Protein AF-A0A183N126-F1 (afdb_monomer)

Mean predicted aligned error: 13.23 Å

Nearest PDB structures (foldseek):
  8j07-assembly1_d1  TM=7.252E-01  e=3.626E-11  Homo sapiens

Secondary structure (DSSP, 8-state):
-HHHHHHHHHHHHHHHHHHHHHHHHHHHHHHHHHHHHHHHHHHHHHHHHHHHHHHHHHHHHHHHH---SS--HHHHHH-TTSTTTS--GGG---GGGGGGGG----HHHHSHHHHHHHHHHS-GGGTS----------B-TTSPBPHHHHHHHHHHHHHHHHHHHHHHH-

InterPro domains:
  IPR026720 Cilia- and flagella-associated protein 91 [PTHR22455] (1-160)

Sequence (170 aa):
MQEVRLNVIVQLLRRREQRKQGVISRRLDQKWSESCAQNETKCRAIRHRYIGELRKLLKLRLAAKEYKFKRDMIMDYAKPSSQVFAPLTRLGVFPDRSSERYVVKNIYSSRYEGLLTLETSLPRFAFQPRIRLQLPKLHTKDGFLKREYRHQKELAELHDVCLFTCIKIV

Foldseek 3Di:
DVVVVVVVVVVVVVVVVVVVVVVVVVVVVVVVVVVVVVVVVVVVVVVVVVVVVVVVVVVVVVVVVPPDPDDDPVVQVVDCPHCVNPNDVVVVDDPCPCVVVVPDDDPLVVDPVSVVVVVVVDDCCVVDPPPPPPPDPQADPVGDGDPVCVVVVVVVVVVVVVVVVVVVVD

pLDDT: mean 89.05, std 9.04, range [45.22, 98.44]

Radius of gyration: 49.59 Å; Cα contacts (8 Å, |Δi|>4): 33; chains: 1; bounding box: 103×43×140 Å

Organism: NCBI:txid48269

Structure (mmCIF, N/CA/C/O backbone):
data_AF-A0A183N126-F1
#
_entry.id   AF-A0A183N126-F1
#
loop_
_atom_site.group_PDB
_atom_site.id
_atom_site.type_symbol
_atom_site.label_atom_id
_atom_site.label_alt_id
_atom_site.label_comp_id
_atom_site.label_asym_id
_atom_site.label_entity_id
_atom_site.label_seq_id
_atom_site.pdbx_PDB_ins_code
_atom_site.Cartn_x
_atom_site.Cartn_y
_atom_site.Cartn_z
_atom_site.occupancy
_atom_site.B_iso_or_equiv
_atom_site.auth_seq_id
_atom_site.auth_comp_id
_atom_site.auth_asym_id
_atom_site.auth_atom_id
_atom_site.pdbx_PDB_model_num
ATOM 1 N N . MET A 1 1 ? -50.580 -17.678 75.253 1.00 68.81 1 MET A N 1
ATOM 2 C CA . MET A 1 1 ? -51.101 -17.028 74.018 1.00 68.81 1 MET A CA 1
ATOM 3 C C . MET A 1 1 ? -50.255 -15.848 73.521 1.00 68.81 1 MET A C 1
ATOM 5 O O . MET A 1 1 ? -50.162 -15.668 72.313 1.00 68.81 1 MET A O 1
ATOM 9 N N . GLN A 1 2 ? -49.634 -15.042 74.391 1.00 85.00 2 GLN A N 1
ATOM 10 C CA . GLN A 1 2 ? -48.845 -13.867 73.972 1.00 85.00 2 GLN A CA 1
ATOM 11 C C . GLN A 1 2 ? -47.460 -14.217 73.395 1.00 85.00 2 GLN A C 1
ATOM 13 O O . GLN A 1 2 ? -47.063 -13.639 72.388 1.00 85.00 2 GLN A O 1
ATOM 18 N N . GLU A 1 3 ? -46.767 -15.213 73.949 1.00 87.50 3 GLU A N 1
ATOM 19 C CA . GLU A 1 3 ? -45.439 -15.641 73.470 1.00 87.50 3 GLU A CA 1
ATOM 20 C C . GLU A 1 3 ? -45.463 -16.176 72.031 1.00 87.50 3 GLU A C 1
ATOM 22 O O . GLU A 1 3 ? -44.599 -15.856 71.217 1.00 87.50 3 GLU A O 1
ATOM 27 N N . VAL A 1 4 ? -46.510 -16.927 71.677 1.00 90.88 4 VAL A N 1
ATOM 28 C CA . VAL A 1 4 ? -46.716 -17.437 70.313 1.00 90.88 4 VAL A CA 1
ATOM 29 C C . VAL A 1 4 ? -46.875 -16.280 69.320 1.00 90.88 4 VAL A C 1
ATOM 31 O O . VAL A 1 4 ? -46.281 -16.302 68.245 1.00 90.88 4 VAL A O 1
ATOM 34 N N . ARG A 1 5 ? -47.617 -15.228 69.693 1.00 91.00 5 ARG A N 1
ATOM 35 C CA . ARG A 1 5 ? -47.787 -14.026 68.859 1.00 91.00 5 ARG A CA 1
ATOM 36 C C . ARG A 1 5 ? -46.464 -13.283 68.662 1.00 91.00 5 ARG A C 1
ATOM 38 O O . ARG A 1 5 ? -46.156 -12.885 67.541 1.00 91.00 5 ARG A O 1
ATOM 45 N N . LEU A 1 6 ? -45.672 -13.141 69.723 1.00 94.44 6 LEU A N 1
ATOM 46 C CA . LEU A 1 6 ? -44.342 -12.527 69.671 1.00 94.44 6 LEU A CA 1
ATOM 47 C C . LEU A 1 6 ? -43.397 -13.285 68.733 1.00 94.44 6 LEU A C 1
ATOM 49 O O . LEU A 1 6 ? -42.787 -12.678 67.852 1.00 94.44 6 LEU A O 1
ATOM 53 N N . ASN A 1 7 ? -43.337 -14.611 68.854 1.00 93.75 7 ASN A N 1
ATOM 54 C CA . ASN A 1 7 ? -42.500 -15.447 67.993 1.00 93.75 7 ASN A CA 1
ATOM 55 C C . ASN A 1 7 ? -42.882 -15.323 66.512 1.00 93.75 7 ASN A C 1
ATOM 57 O O . ASN A 1 7 ? -42.006 -15.205 65.652 1.00 93.75 7 ASN A O 1
ATOM 61 N N . VAL A 1 8 ? -44.181 -15.273 66.208 1.00 94.88 8 VAL A N 1
ATOM 62 C CA . VAL A 1 8 ? -44.671 -15.053 64.839 1.00 94.88 8 VAL A CA 1
ATOM 63 C C . VAL A 1 8 ? -44.240 -13.680 64.308 1.00 94.88 8 VAL A C 1
ATOM 65 O O . VAL A 1 8 ? -43.748 -13.589 63.182 1.00 94.88 8 VAL A O 1
ATOM 68 N N . ILE A 1 9 ? -44.346 -12.616 65.111 1.00 95.00 9 ILE A N 1
ATOM 69 C CA . ILE A 1 9 ? -43.923 -11.261 64.713 1.00 95.00 9 ILE A CA 1
ATOM 70 C C . ILE A 1 9 ? -42.420 -11.218 64.410 1.00 95.00 9 ILE A C 1
ATOM 72 O O . ILE A 1 9 ? -42.018 -10.698 63.368 1.00 95.00 9 ILE A O 1
ATOM 76 N N . VAL A 1 10 ? -41.582 -11.811 65.263 1.00 96.38 10 VAL A N 1
ATOM 77 C CA . VAL A 1 10 ? -40.124 -11.853 65.059 1.00 96.38 10 VAL A CA 1
ATOM 78 C C . VAL A 1 10 ? -39.765 -12.583 63.761 1.00 96.38 10 VAL A C 1
ATOM 80 O O . VAL A 1 10 ? -38.921 -12.112 62.995 1.00 96.38 10 VAL A O 1
ATOM 83 N N . GLN A 1 11 ? -40.426 -13.704 63.460 1.00 95.19 11 GL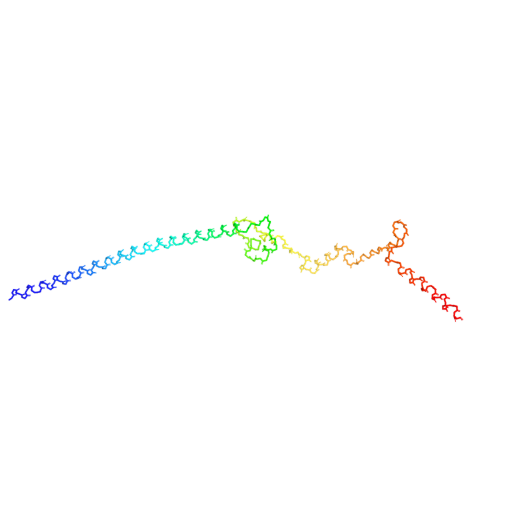N A N 1
ATOM 84 C CA . GLN A 1 11 ? -40.205 -14.433 62.208 1.00 95.19 11 GLN A CA 1
ATOM 85 C C . GLN A 1 11 ? -40.629 -13.623 60.974 1.00 95.19 11 GLN A C 1
ATOM 87 O O . GLN A 1 11 ? -39.922 -13.628 59.962 1.00 95.19 11 GLN A O 1
ATOM 92 N N . LEU A 1 12 ? -41.748 -12.896 61.047 1.00 95.81 12 LEU A N 1
ATOM 93 C CA . LEU A 1 12 ? -42.203 -12.017 59.967 1.00 95.81 12 LEU A CA 1
ATOM 94 C C . LEU A 1 12 ? -41.243 -10.844 59.736 1.00 95.81 12 LEU A C 1
ATOM 96 O O . LEU A 1 12 ? -40.949 -10.521 58.583 1.00 95.81 12 LEU A O 1
ATOM 100 N N . LEU A 1 13 ? -40.707 -10.250 60.806 1.00 96.56 13 LEU A N 1
ATOM 101 C CA . LEU A 1 13 ? -39.700 -9.191 60.720 1.00 96.56 13 LEU A CA 1
ATOM 102 C C . LEU A 1 13 ? -38.415 -9.701 60.065 1.00 96.56 13 LEU A C 1
ATOM 104 O O . LEU A 1 13 ? -37.953 -9.093 59.104 1.00 96.56 13 LEU A O 1
ATOM 108 N N . ARG A 1 14 ? -37.907 -10.870 60.478 1.00 96.31 14 ARG A N 1
ATOM 109 C CA . ARG A 1 14 ? -36.736 -11.501 59.841 1.00 96.31 14 ARG A CA 1
ATOM 110 C C . ARG A 1 14 ?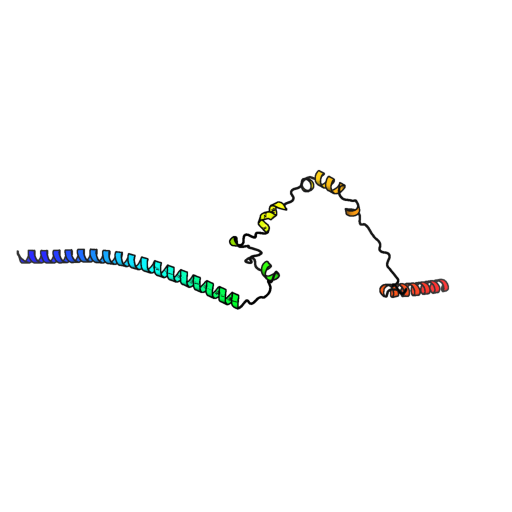 -36.961 -11.764 58.353 1.00 96.31 14 ARG A C 1
ATOM 112 O O . ARG A 1 14 ? -36.114 -11.415 57.536 1.00 96.31 14 ARG A O 1
ATOM 119 N N . ARG A 1 15 ? -38.122 -12.314 57.975 1.00 95.69 15 ARG A N 1
ATOM 120 C CA . ARG A 1 15 ? -38.481 -12.532 56.560 1.00 95.69 15 ARG A CA 1
ATOM 121 C C . ARG A 1 15 ? -38.557 -11.221 55.778 1.00 95.69 15 ARG A C 1
ATOM 123 O O . ARG A 1 15 ? -38.146 -11.174 54.620 1.00 95.69 15 ARG A O 1
ATOM 130 N N . ARG A 1 16 ? -39.081 -10.151 56.383 1.00 96.00 16 ARG A N 1
ATOM 131 C CA . ARG A 1 16 ? -39.133 -8.817 55.768 1.00 96.00 16 ARG A CA 1
ATOM 132 C C . ARG A 1 16 ? -37.731 -8.245 55.566 1.00 96.00 16 ARG A C 1
ATOM 134 O O . ARG A 1 16 ? -37.467 -7.714 54.492 1.00 96.00 16 ARG A O 1
ATOM 141 N N . GLU A 1 17 ? -36.854 -8.381 56.556 1.00 96.69 17 GLU A N 1
ATOM 142 C CA . GLU A 1 17 ? -35.450 -7.960 56.494 1.00 96.69 17 GLU A CA 1
ATOM 143 C C . GLU A 1 17 ? -34.719 -8.675 55.354 1.00 96.69 17 GLU A C 1
ATOM 145 O O . GLU A 1 17 ? -34.159 -8.029 54.476 1.00 96.69 17 GLU A O 1
ATOM 150 N N . GLN A 1 18 ? -34.835 -10.005 55.291 1.00 95.94 18 GLN A N 1
ATOM 151 C CA . GLN A 1 18 ? -34.228 -10.832 54.245 1.00 95.94 18 GLN A CA 1
ATOM 152 C C . GLN A 1 18 ? -34.742 -10.460 52.851 1.00 95.94 18 GLN A C 1
ATOM 154 O O . GLN A 1 18 ? -33.963 -10.332 51.908 1.00 95.94 18 GLN A O 1
ATOM 159 N N . ARG A 1 19 ? -36.055 -10.229 52.709 1.00 94.62 19 ARG A N 1
ATOM 160 C CA . ARG A 1 19 ? -36.636 -9.756 51.443 1.00 94.62 19 ARG A CA 1
ATOM 161 C C . ARG A 1 19 ? -36.090 -8.384 51.053 1.00 94.62 19 ARG A C 1
ATOM 163 O O . ARG A 1 19 ? -35.741 -8.190 49.893 1.00 94.62 19 ARG A O 1
ATOM 170 N N . LYS A 1 20 ? -35.992 -7.443 51.997 1.00 95.56 20 LYS A N 1
ATOM 171 C CA . LYS A 1 20 ? -35.413 -6.113 51.745 1.00 95.56 20 LYS A CA 1
ATOM 172 C C . LYS A 1 20 ? -33.947 -6.219 51.333 1.00 95.56 20 LYS A C 1
ATOM 174 O O . LYS A 1 20 ? -33.571 -5.632 50.325 1.00 95.56 20 LYS A O 1
ATOM 179 N N . GLN A 1 21 ? -33.153 -7.002 52.056 1.00 96.06 21 GLN A N 1
ATOM 180 C CA . GLN A 1 21 ? -31.743 -7.239 51.756 1.00 96.06 21 GLN A CA 1
ATOM 181 C C . GLN A 1 21 ? -31.561 -7.856 50.367 1.00 96.06 21 GLN A C 1
ATOM 183 O O . GLN A 1 21 ? -30.732 -7.373 49.606 1.00 96.06 21 GLN A O 1
ATOM 188 N N . GLY A 1 22 ? -32.394 -8.831 49.988 1.00 96.56 22 GLY A N 1
ATOM 189 C CA . GLY A 1 22 ? -32.360 -9.433 48.653 1.00 96.56 22 GLY A CA 1
ATOM 190 C C . GLY A 1 22 ? -32.727 -8.467 47.521 1.00 96.56 22 GLY A C 1
ATOM 191 O O . GLY A 1 22 ? -32.218 -8.589 46.411 1.00 96.56 22 GLY A O 1
ATOM 192 N N . VAL A 1 23 ? -33.597 -7.484 47.771 1.00 96.06 23 VAL A N 1
ATOM 193 C CA . VAL A 1 23 ? -33.893 -6.426 46.788 1.00 96.06 23 VAL A CA 1
ATOM 194 C C . VAL A 1 23 ? -32.746 -5.416 46.710 1.00 96.06 23 VAL A C 1
ATOM 196 O O . VAL A 1 23 ? -32.399 -4.974 45.616 1.00 96.06 23 VAL A O 1
ATOM 199 N N . ILE A 1 24 ? -32.147 -5.058 47.848 1.00 96.75 24 ILE A N 1
ATOM 200 C CA . ILE A 1 24 ? -31.009 -4.132 47.913 1.00 96.75 24 ILE A CA 1
ATOM 201 C C . ILE A 1 24 ? -29.790 -4.730 47.206 1.00 96.75 24 ILE A C 1
ATOM 203 O O . ILE A 1 24 ? -29.201 -4.045 46.374 1.00 96.75 24 ILE A O 1
ATOM 207 N N . SER A 1 25 ? -29.453 -5.997 47.467 1.00 97.06 25 SER A N 1
ATOM 208 C CA . SER A 1 25 ? -28.319 -6.667 46.822 1.00 97.06 25 SER A CA 1
ATOM 209 C C . SER A 1 25 ? -28.472 -6.691 45.304 1.00 97.06 25 SER A C 1
ATOM 211 O O . SER A 1 25 ? -27.585 -6.228 44.603 1.00 97.06 25 SER A O 1
ATOM 213 N N . ARG A 1 26 ? -29.648 -7.069 44.786 1.00 96.56 26 ARG A N 1
ATOM 214 C CA . ARG A 1 26 ? -29.919 -7.062 43.337 1.00 96.56 26 ARG A CA 1
ATOM 215 C C . ARG A 1 26 ? -29.738 -5.684 42.703 1.00 96.56 26 ARG A C 1
ATOM 217 O O . ARG A 1 26 ? -29.206 -5.581 41.602 1.00 96.56 26 ARG A O 1
ATOM 224 N N . ARG A 1 27 ? -30.190 -4.621 43.377 1.00 97.38 27 ARG A N 1
ATOM 225 C CA . ARG A 1 27 ? -30.013 -3.241 42.893 1.00 97.38 27 ARG A CA 1
ATOM 226 C C . ARG A 1 27 ? -28.541 -2.832 42.893 1.00 97.38 27 ARG A C 1
ATOM 228 O O . ARG A 1 27 ? -28.105 -2.163 41.960 1.00 97.38 27 ARG A O 1
ATOM 235 N N . LEU A 1 28 ? -27.791 -3.234 43.919 1.00 97.94 28 LEU A N 1
ATOM 236 C CA . LEU A 1 28 ? -26.349 -3.006 43.992 1.00 97.94 28 LEU A CA 1
ATOM 237 C C . LEU A 1 28 ? -25.614 -3.759 42.883 1.00 97.94 28 LEU A C 1
ATOM 239 O O . LEU A 1 28 ? -24.810 -3.144 42.194 1.00 97.94 28 LEU A O 1
ATOM 243 N N . ASP A 1 29 ? -25.946 -5.026 42.644 1.00 97.69 29 ASP A N 1
ATOM 244 C CA . ASP A 1 29 ? -25.337 -5.842 41.588 1.00 97.69 29 ASP A CA 1
ATOM 245 C C . ASP A 1 29 ? -25.600 -5.251 40.198 1.00 97.69 29 ASP A C 1
ATOM 247 O O . ASP A 1 29 ? -24.694 -5.168 39.370 1.00 97.69 29 ASP A O 1
ATOM 251 N N . GLN A 1 30 ? -26.824 -4.771 39.950 1.00 97.38 30 GLN A N 1
ATOM 252 C CA . GLN A 1 30 ? -27.170 -4.069 38.711 1.00 97.38 30 GLN A CA 1
ATOM 253 C C . GLN A 1 30 ? -26.328 -2.802 38.537 1.00 97.38 30 GLN A C 1
ATOM 255 O O . GLN A 1 30 ? -25.692 -2.617 37.500 1.00 97.38 30 GLN A O 1
ATOM 260 N N . LYS A 1 31 ? -26.262 -1.953 39.570 1.00 97.75 31 LYS A N 1
ATOM 261 C CA . LYS A 1 31 ? -25.457 -0.723 39.537 1.00 97.75 31 LYS A CA 1
ATOM 262 C C . LYS A 1 31 ? -23.968 -1.003 39.367 1.00 97.75 31 LYS A C 1
ATOM 264 O O . LYS A 1 31 ? -23.278 -0.281 38.649 1.00 97.75 31 LYS A O 1
ATOM 269 N N . TRP A 1 32 ? -23.478 -2.057 40.007 1.00 97.94 32 TRP A N 1
ATOM 270 C CA . TRP A 1 32 ? -22.105 -2.511 39.876 1.00 97.94 32 TRP A CA 1
ATOM 271 C C . TRP A 1 32 ? -21.812 -2.975 38.449 1.00 97.94 32 TRP A C 1
ATOM 273 O O . TRP A 1 32 ? -20.846 -2.513 37.849 1.00 97.94 32 TRP A O 1
ATOM 283 N N . SER A 1 33 ? -22.684 -3.802 37.869 1.00 97.75 33 SER A N 1
ATOM 284 C CA . SER A 1 33 ? -22.559 -4.276 36.488 1.00 97.75 33 SER A CA 1
ATOM 285 C C . SER A 1 33 ? -22.542 -3.122 35.479 1.00 97.75 33 SER A C 1
ATOM 287 O O . SER A 1 33 ? -21.665 -3.082 34.615 1.00 97.75 33 SER A O 1
ATOM 289 N N . GLU A 1 34 ? -23.432 -2.135 35.636 1.00 98.00 34 GLU A N 1
ATOM 290 C CA . GLU A 1 34 ? -23.446 -0.911 34.822 1.00 98.00 34 GLU A CA 1
ATOM 291 C C . GLU A 1 34 ? -22.102 -0.166 34.899 1.00 98.00 34 GLU A C 1
ATOM 293 O O . GLU A 1 34 ? -21.519 0.196 33.874 1.00 98.00 34 GLU A O 1
ATOM 298 N N . SER A 1 35 ? -21.583 0.031 36.114 1.00 98.00 35 SER A N 1
ATOM 299 C CA . SER A 1 35 ? -20.305 0.713 36.348 1.00 98.00 35 SER A CA 1
ATOM 300 C C . SER A 1 35 ? -19.117 -0.064 35.765 1.00 98.00 35 SER A C 1
ATOM 302 O O . SER A 1 35 ? -18.250 0.514 35.102 1.00 98.00 35 SER A O 1
ATOM 304 N N . CYS A 1 36 ? -19.097 -1.389 35.932 1.00 97.94 36 CYS A N 1
ATOM 305 C CA . CYS A 1 36 ? -18.090 -2.268 35.342 1.00 97.94 36 CYS A CA 1
ATOM 306 C C . CYS A 1 36 ? -18.093 -2.186 33.815 1.00 97.94 36 CYS A C 1
ATOM 308 O O . CYS A 1 36 ? -17.029 -2.009 33.223 1.00 97.94 36 CYS A O 1
ATOM 310 N N . ALA A 1 37 ? -19.267 -2.242 33.181 1.00 97.94 37 ALA A N 1
ATOM 311 C CA . ALA A 1 37 ? -19.388 -2.127 31.732 1.00 97.94 37 ALA A CA 1
ATOM 312 C C . ALA A 1 37 ? -18.859 -0.771 31.233 1.00 97.94 37 ALA A C 1
ATOM 314 O O . ALA A 1 37 ? -18.069 -0.710 30.287 1.00 97.94 37 ALA A O 1
ATOM 315 N N . GLN A 1 38 ? -19.214 0.329 31.905 1.00 98.06 38 GLN A N 1
ATOM 316 C CA . GLN A 1 38 ? -18.693 1.657 31.568 1.00 98.06 38 GLN A CA 1
ATOM 317 C C . GLN A 1 38 ? -17.171 1.736 31.710 1.00 98.06 38 GLN A C 1
ATOM 319 O O . GLN A 1 38 ? -16.497 2.267 30.828 1.00 98.06 38 GLN A O 1
ATOM 324 N N . ASN A 1 39 ? -16.604 1.190 32.782 1.00 98.31 39 ASN A N 1
ATOM 325 C CA . ASN A 1 39 ? -15.155 1.158 32.954 1.00 98.31 39 ASN A CA 1
ATOM 326 C C . ASN A 1 39 ? -14.475 0.296 31.890 1.00 98.31 39 ASN A C 1
ATOM 328 O O . ASN A 1 39 ? -13.446 0.696 31.348 1.00 98.31 39 ASN A O 1
ATOM 332 N N . GLU A 1 40 ? -15.073 -0.831 31.512 1.00 98.06 40 GLU A N 1
ATOM 333 C CA . GLU A 1 40 ? -14.517 -1.691 30.476 1.00 98.06 40 GLU A CA 1
ATOM 334 C C . GLU A 1 40 ? -14.484 -0.991 29.110 1.00 98.06 40 GLU A C 1
ATOM 336 O O . GLU A 1 40 ? -13.466 -1.050 28.419 1.00 98.06 40 GLU A O 1
ATOM 341 N N . THR A 1 41 ? -15.539 -0.257 28.733 1.00 98.06 41 THR A N 1
ATOM 342 C CA . THR A 1 41 ? -15.535 0.534 27.486 1.00 98.06 41 THR A CA 1
ATOM 343 C C . THR A 1 41 ? -14.424 1.589 27.484 1.00 98.06 41 THR A C 1
ATOM 345 O O . THR A 1 41 ? -13.690 1.701 26.498 1.00 98.06 41 THR A O 1
ATOM 348 N N . LYS A 1 42 ? -14.216 2.294 28.607 1.00 98.31 42 LYS A N 1
ATOM 349 C CA . LYS A 1 42 ? -13.109 3.251 28.776 1.00 98.31 42 LYS A CA 1
ATOM 350 C C . LYS A 1 42 ? -11.752 2.560 28.641 1.00 98.31 42 LYS A C 1
ATOM 352 O O . LYS A 1 42 ? -10.904 3.014 27.875 1.00 98.31 42 LYS A O 1
ATOM 357 N N . CYS A 1 43 ? -11.550 1.430 29.318 1.00 98.31 43 CYS A N 1
ATOM 358 C CA . CYS A 1 43 ? -10.322 0.642 29.213 1.00 98.31 43 CYS A CA 1
ATOM 359 C C . CYS A 1 43 ? -10.067 0.156 27.779 1.00 98.31 43 CYS A C 1
ATOM 361 O O . CYS A 1 43 ? -8.934 0.230 27.302 1.00 98.31 43 CYS A O 1
ATOM 363 N N . ARG A 1 44 ? -11.102 -0.302 27.064 1.00 98.19 44 ARG A N 1
ATOM 364 C CA . ARG A 1 44 ? -11.003 -0.713 25.655 1.00 98.19 44 ARG A CA 1
ATOM 365 C C . ARG A 1 44 ? -10.590 0.459 24.767 1.00 98.19 44 ARG A C 1
ATOM 367 O O . ARG A 1 44 ? -9.663 0.309 23.974 1.00 98.19 44 ARG A O 1
ATOM 374 N N . ALA A 1 45 ? -11.194 1.635 24.941 1.00 98.25 45 ALA A N 1
ATOM 375 C CA . ALA A 1 45 ? -10.818 2.841 24.203 1.00 98.25 45 ALA A CA 1
ATOM 376 C C . ALA A 1 45 ? -9.349 3.238 24.447 1.00 98.25 45 ALA A C 1
ATOM 378 O O . ALA A 1 45 ? -8.611 3.500 23.493 1.00 98.25 45 ALA A O 1
ATOM 379 N N . ILE A 1 46 ? -8.894 3.204 25.706 1.00 98.38 46 ILE A N 1
ATOM 380 C CA . ILE A 1 46 ? -7.494 3.478 26.070 1.00 98.38 46 ILE A CA 1
ATOM 381 C C . ILE A 1 46 ? -6.554 2.463 25.409 1.00 98.38 46 ILE A C 1
ATOM 383 O O . ILE A 1 46 ? -5.562 2.858 24.798 1.00 98.38 46 ILE A O 1
ATOM 387 N N . ARG A 1 47 ? -6.876 1.164 25.467 1.00 98.12 47 ARG A N 1
ATOM 388 C CA . 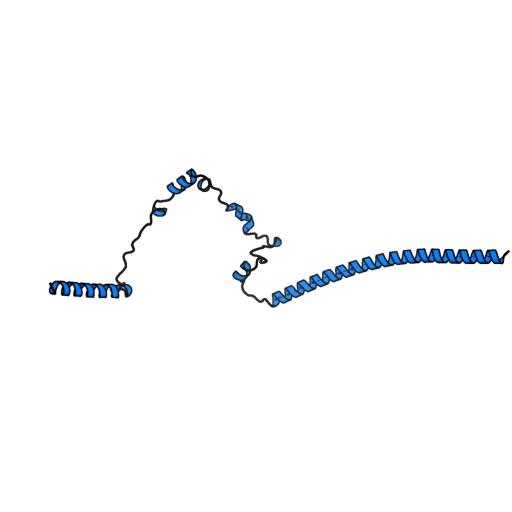ARG A 1 47 ? -6.078 0.102 24.831 1.00 98.12 47 ARG A CA 1
ATOM 389 C C . ARG A 1 47 ? -5.993 0.276 23.315 1.00 98.12 47 ARG A C 1
ATOM 391 O O . ARG A 1 47 ? -4.901 0.178 22.758 1.00 98.12 47 ARG A O 1
ATOM 398 N N . HIS A 1 48 ? -7.106 0.576 22.644 1.00 97.94 48 HIS A N 1
ATOM 399 C CA . HIS A 1 48 ? -7.112 0.824 21.199 1.00 97.94 48 HIS A CA 1
ATOM 400 C C . HIS A 1 48 ? -6.248 2.028 20.821 1.00 97.94 48 HIS A C 1
ATOM 402 O O . HIS A 1 48 ? -5.449 1.932 19.886 1.00 97.94 48 HIS A O 1
ATOM 408 N N . ARG A 1 49 ? -6.348 3.130 21.575 1.00 98.31 49 ARG A N 1
ATOM 409 C CA . ARG A 1 49 ? -5.494 4.307 21.380 1.00 98.31 49 ARG A CA 1
ATOM 410 C C . ARG A 1 49 ? -4.021 3.955 21.578 1.00 98.31 49 ARG A C 1
ATOM 412 O O . ARG A 1 49 ? -3.212 4.270 20.714 1.00 98.31 49 ARG A O 1
ATOM 419 N N . TYR A 1 50 ? -3.689 3.247 22.655 1.00 98.44 50 TYR A N 1
ATOM 420 C CA . TYR A 1 50 ? -2.323 2.819 22.959 1.00 98.44 50 TYR A CA 1
ATOM 421 C C . TYR A 1 50 ? -1.712 1.968 21.837 1.00 98.44 50 TYR A C 1
ATOM 423 O O . TYR A 1 50 ? -0.621 2.270 21.358 1.00 98.44 50 TYR A O 1
ATOM 431 N N . ILE A 1 51 ? -2.437 0.956 21.347 1.00 98.31 51 ILE A N 1
ATOM 432 C CA . ILE A 1 51 ? -1.988 0.120 20.221 1.00 98.31 51 ILE A CA 1
ATOM 433 C C . ILE A 1 51 ? -1.811 0.964 18.952 1.00 98.31 51 ILE A C 1
ATOM 435 O O . ILE A 1 51 ? -0.849 0.768 18.206 1.00 98.31 51 ILE A O 1
ATOM 439 N N . GLY A 1 52 ? -2.718 1.912 18.704 1.00 98.19 52 GLY A N 1
ATOM 440 C CA . GLY A 1 52 ? -2.612 2.853 17.592 1.00 98.19 52 GLY A CA 1
ATOM 441 C C . GLY A 1 52 ? -1.331 3.687 17.652 1.00 98.19 52 GLY A C 1
ATOM 442 O O . GLY A 1 52 ? -0.592 3.740 16.669 1.00 98.19 52 GLY A O 1
ATOM 443 N N . GLU A 1 53 ? -1.033 4.287 18.805 1.00 98.25 53 GLU A N 1
ATOM 444 C CA . GLU A 1 53 ? 0.184 5.083 19.004 1.00 98.25 53 GLU A CA 1
ATOM 445 C C . GLU A 1 53 ? 1.456 4.229 18.913 1.00 98.25 53 GLU A C 1
ATOM 447 O O . GLU A 1 53 ? 2.402 4.616 18.228 1.00 98.25 53 GLU A O 1
ATOM 452 N N . LEU A 1 54 ? 1.465 3.021 19.487 1.00 98.25 54 LEU A N 1
ATOM 453 C CA . LEU A 1 54 ? 2.588 2.089 19.345 1.00 98.25 54 LEU A CA 1
ATOM 454 C C . LEU A 1 54 ? 2.895 1.768 17.878 1.00 98.25 54 LEU A C 1
ATOM 456 O O . LEU A 1 54 ? 4.053 1.806 17.463 1.00 98.25 54 LEU A O 1
ATOM 460 N N . ARG A 1 55 ? 1.867 1.486 17.066 1.00 97.88 55 ARG A N 1
ATOM 461 C CA . ARG A 1 55 ? 2.048 1.216 15.629 1.00 97.88 55 ARG A CA 1
ATOM 462 C C . ARG A 1 55 ? 2.635 2.424 14.896 1.00 97.88 55 ARG A C 1
ATOM 464 O O . ARG A 1 55 ? 3.500 2.245 14.040 1.00 97.88 55 ARG A O 1
ATOM 471 N N . LYS A 1 56 ? 2.207 3.645 15.238 1.00 97.25 56 LYS A N 1
ATOM 472 C CA . LYS A 1 56 ? 2.773 4.881 14.668 1.00 97.25 56 LYS A CA 1
ATOM 473 C C . LYS A 1 56 ? 4.248 5.040 15.044 1.00 97.25 56 LYS A C 1
ATOM 475 O O . LYS A 1 56 ? 5.062 5.286 14.158 1.00 97.25 56 LYS A O 1
ATOM 480 N N . LEU A 1 57 ? 4.602 4.832 16.314 1.00 97.06 57 LEU A N 1
ATOM 481 C CA . LEU A 1 57 ? 5.989 4.910 16.789 1.00 97.06 57 LEU A CA 1
ATOM 482 C C . LEU A 1 57 ? 6.893 3.883 16.098 1.00 97.06 57 LEU A C 1
ATOM 484 O O . LEU A 1 57 ? 7.985 4.225 15.647 1.00 97.06 57 LEU A O 1
ATOM 488 N N . LEU A 1 58 ? 6.427 2.639 15.948 1.00 96.88 58 LEU A N 1
ATOM 489 C CA . LEU A 1 58 ? 7.164 1.604 15.219 1.00 96.88 58 LEU A CA 1
ATOM 490 C C . LEU A 1 58 ? 7.383 1.989 13.753 1.00 96.88 58 LEU A C 1
ATOM 492 O O . LEU A 1 58 ? 8.489 1.827 13.239 1.00 96.88 58 LEU A O 1
ATOM 496 N N . LYS A 1 59 ? 6.364 2.556 13.096 1.00 94.06 59 LYS A N 1
ATOM 497 C CA . LYS A 1 59 ? 6.478 3.040 11.715 1.00 94.06 59 LYS A CA 1
ATOM 498 C C . LYS A 1 59 ? 7.513 4.160 11.585 1.00 94.06 59 LYS A C 1
ATOM 500 O O . LYS A 1 59 ? 8.323 4.117 10.664 1.00 94.06 59 LYS A O 1
ATOM 505 N N . LEU A 1 60 ? 7.521 5.125 12.508 1.00 93.81 60 LEU A N 1
ATOM 506 C CA . LEU A 1 60 ? 8.516 6.206 12.534 1.00 93.81 60 LEU A CA 1
ATOM 507 C C . LEU A 1 60 ? 9.935 5.665 12.748 1.00 93.81 60 LEU A C 1
ATOM 509 O O . LEU A 1 60 ? 10.861 6.077 12.055 1.00 93.81 60 LEU A O 1
ATOM 513 N N . ARG A 1 61 ? 10.105 4.691 13.651 1.00 93.31 61 ARG A N 1
ATOM 514 C CA . ARG A 1 61 ? 11.399 4.038 13.893 1.00 93.31 61 ARG A CA 1
ATOM 515 C C . ARG A 1 61 ? 11.916 3.297 12.659 1.00 93.31 61 ARG A C 1
ATOM 517 O O . ARG A 1 61 ? 13.110 3.355 12.383 1.00 93.31 61 ARG A O 1
ATOM 524 N N . LEU A 1 62 ? 11.046 2.583 11.942 1.00 91.12 62 LEU A N 1
ATOM 525 C CA . LEU A 1 62 ? 11.416 1.893 10.701 1.00 91.12 62 LEU A CA 1
ATOM 526 C C . LEU A 1 62 ? 11.793 2.892 9.603 1.00 9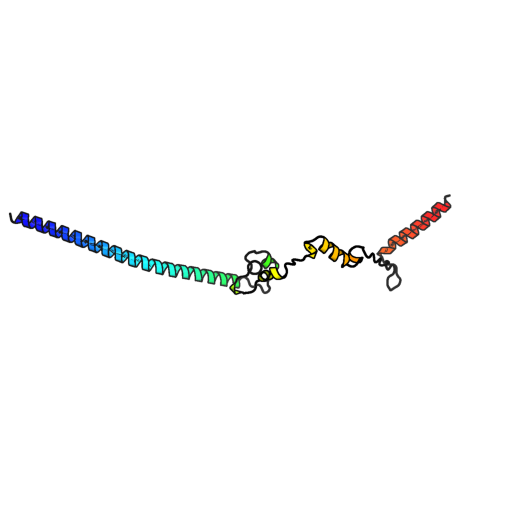1.12 62 LEU A C 1
ATOM 528 O O . LEU A 1 62 ? 12.842 2.733 8.991 1.00 91.12 62 LEU A O 1
ATOM 532 N N . ALA A 1 63 ? 11.013 3.962 9.434 1.00 87.81 63 ALA A N 1
ATOM 533 C CA . ALA A 1 63 ? 11.317 5.020 8.472 1.00 87.81 63 ALA A CA 1
ATOM 534 C C . ALA A 1 63 ? 12.664 5.709 8.759 1.00 87.81 63 ALA A C 1
ATOM 536 O O . ALA A 1 63 ? 13.411 5.996 7.833 1.00 87.81 63 ALA A O 1
ATOM 537 N N . ALA A 1 64 ? 13.007 5.921 10.034 1.00 88.56 64 ALA A N 1
ATOM 538 C CA . ALA A 1 64 ? 14.306 6.472 10.421 1.00 88.56 64 ALA A CA 1
ATOM 539 C C . ALA A 1 64 ? 15.480 5.520 10.116 1.00 88.56 64 ALA A C 1
ATOM 541 O O . ALA A 1 64 ? 16.573 5.980 9.795 1.00 88.56 64 ALA A O 1
ATOM 542 N N . LYS A 1 65 ? 15.269 4.197 10.212 1.00 85.75 65 LYS A N 1
ATOM 543 C CA . LYS A 1 65 ? 16.275 3.186 9.835 1.00 85.75 65 LYS A CA 1
ATOM 544 C C . LYS A 1 65 ? 16.455 3.082 8.320 1.00 85.75 65 LYS A C 1
ATOM 546 O O . LYS A 1 65 ? 17.569 2.879 7.848 1.00 85.75 65 LYS A O 1
ATOM 551 N N . GLU A 1 66 ? 15.368 3.187 7.564 1.00 75.38 66 GLU A N 1
ATOM 552 C CA . GLU A 1 66 ? 15.357 3.103 6.103 1.00 75.38 66 GLU A CA 1
ATOM 553 C C . GLU A 1 66 ? 15.766 4.445 5.469 1.00 75.38 66 GLU A C 1
ATOM 555 O O . GLU A 1 66 ? 14.999 5.080 4.750 1.00 75.38 66 GLU A O 1
ATOM 560 N N . TYR A 1 67 ? 16.998 4.892 5.717 1.00 64.94 67 TYR A N 1
ATOM 561 C CA . TYR A 1 67 ? 17.548 6.105 5.106 1.00 64.94 67 TYR A CA 1
ATOM 562 C C . TYR A 1 67 ? 17.926 5.839 3.635 1.00 64.94 67 TYR A C 1
ATOM 564 O O . TYR A 1 67 ? 19.092 5.648 3.293 1.00 64.94 67 TYR A O 1
ATOM 572 N N . LYS A 1 68 ? 16.936 5.747 2.736 1.00 65.50 68 LYS A N 1
ATOM 573 C CA . LYS A 1 68 ? 17.169 5.555 1.293 1.00 65.50 68 LYS A CA 1
ATOM 574 C C . LYS A 1 68 ? 17.031 6.878 0.540 1.00 65.50 68 LYS A C 1
ATOM 576 O O . LYS A 1 68 ? 15.940 7.418 0.405 1.00 65.50 68 LYS A O 1
ATOM 581 N N . PHE A 1 69 ? 18.142 7.361 -0.015 1.00 65.62 69 PHE A N 1
ATOM 582 C CA . PHE A 1 69 ? 18.203 8.592 -0.816 1.00 65.62 69 PHE A CA 1
ATOM 583 C C . PHE A 1 69 ? 17.564 8.475 -2.212 1.00 65.62 69 PHE A C 1
ATOM 585 O O . PHE A 1 69 ? 17.368 9.492 -2.876 1.00 65.62 69 PHE A O 1
ATOM 592 N N . LYS A 1 70 ? 17.245 7.261 -2.686 1.00 79.06 70 LYS A N 1
ATOM 593 C CA . LYS A 1 70 ? 16.639 7.031 -4.006 1.00 79.06 70 LYS A CA 1
ATOM 594 C C . LYS A 1 70 ? 15.614 5.901 -3.970 1.00 79.06 70 LYS A C 1
ATOM 596 O O . LYS A 1 70 ? 15.791 4.900 -3.276 1.00 79.06 70 LYS A O 1
ATOM 601 N N . ARG A 1 71 ? 14.545 6.089 -4.745 1.00 84.62 71 ARG A N 1
ATOM 602 C CA . ARG A 1 71 ? 13.473 5.118 -4.962 1.00 84.62 71 ARG A CA 1
ATOM 603 C C . ARG A 1 71 ? 14.014 3.899 -5.709 1.00 84.62 71 ARG A C 1
ATOM 605 O O . ARG A 1 71 ? 14.657 4.051 -6.743 1.00 84.62 71 ARG A O 1
ATOM 612 N N . ASP A 1 72 ? 13.729 2.712 -5.192 1.00 86.94 72 ASP A N 1
ATOM 613 C CA . ASP A 1 72 ? 14.139 1.446 -5.793 1.00 86.94 72 ASP A CA 1
ATOM 614 C C . ASP A 1 72 ? 12.993 0.883 -6.640 1.00 86.94 72 ASP A C 1
ATOM 616 O O . ASP A 1 72 ? 12.024 0.330 -6.120 1.00 86.94 72 ASP A O 1
ATOM 620 N N . MET A 1 73 ? 13.085 1.078 -7.957 1.00 88.75 73 MET A N 1
ATOM 621 C CA . MET A 1 73 ? 12.017 0.706 -8.883 1.00 88.75 73 MET A CA 1
ATOM 622 C C . MET A 1 73 ? 11.794 -0.811 -8.916 1.00 88.75 73 MET A C 1
ATOM 624 O O . MET A 1 73 ? 10.653 -1.251 -9.000 1.00 88.75 73 MET A O 1
ATOM 628 N N . ILE A 1 74 ? 12.852 -1.618 -8.791 1.00 91.88 74 ILE A N 1
ATOM 629 C CA . ILE A 1 74 ? 12.738 -3.084 -8.819 1.00 91.88 74 ILE A CA 1
ATOM 630 C C . ILE A 1 74 ? 11.930 -3.555 -7.610 1.00 91.88 74 ILE A C 1
ATOM 632 O O . ILE A 1 74 ? 10.986 -4.331 -7.750 1.00 91.88 74 ILE A O 1
ATOM 636 N N . MET A 1 75 ? 12.255 -3.038 -6.425 1.00 89.19 75 MET A N 1
ATOM 637 C CA . MET A 1 75 ? 11.559 -3.408 -5.192 1.00 89.19 75 MET A CA 1
ATOM 638 C C . MET A 1 75 ? 10.098 -2.953 -5.160 1.00 89.19 75 MET A C 1
ATOM 640 O O . MET A 1 75 ? 9.270 -3.631 -4.546 1.00 89.19 75 MET A O 1
ATOM 644 N N . ASP A 1 76 ? 9.772 -1.842 -5.822 1.00 88.50 76 ASP A N 1
ATOM 645 C CA . ASP A 1 76 ? 8.393 -1.383 -5.972 1.00 88.50 76 ASP A CA 1
ATOM 646 C C . ASP A 1 76 ? 7.553 -2.372 -6.789 1.00 88.50 76 ASP A C 1
ATOM 648 O O . ASP A 1 76 ? 6.435 -2.686 -6.393 1.00 88.50 76 ASP A O 1
ATOM 652 N N . TYR A 1 77 ? 8.076 -2.908 -7.893 1.00 90.38 77 TYR A N 1
ATOM 653 C CA . TYR A 1 77 ? 7.343 -3.892 -8.700 1.00 90.38 77 TYR A CA 1
ATOM 654 C C . TYR A 1 77 ? 7.424 -5.320 -8.140 1.00 90.38 77 TYR A C 1
ATOM 656 O O . TYR A 1 77 ? 6.541 -6.128 -8.408 1.00 90.38 77 TYR A O 1
ATOM 664 N N . ALA A 1 78 ? 8.432 -5.635 -7.323 1.00 93.81 78 ALA A N 1
ATOM 665 C CA . ALA A 1 78 ? 8.566 -6.950 -6.694 1.00 93.81 78 ALA A CA 1
ATOM 666 C C . ALA A 1 78 ? 7.515 -7.214 -5.597 1.00 93.81 78 ALA A C 1
ATOM 668 O O . ALA A 1 78 ? 7.216 -8.368 -5.294 1.00 93.81 78 ALA A O 1
ATOM 669 N N . LYS A 1 79 ? 6.965 -6.164 -4.967 1.00 91.31 79 LYS A N 1
ATOM 670 C CA . LYS A 1 79 ? 5.992 -6.281 -3.869 1.00 91.31 79 LYS A CA 1
ATOM 671 C C . LYS A 1 79 ? 4.577 -5.926 -4.343 1.00 91.31 79 LYS A C 1
ATOM 673 O O . LYS A 1 79 ? 4.330 -4.757 -4.623 1.00 91.31 79 LYS A O 1
ATOM 678 N N . PRO A 1 80 ? 3.604 -6.855 -4.292 1.00 89.50 80 PRO A N 1
ATOM 679 C CA . PRO A 1 80 ? 2.213 -6.556 -4.656 1.00 89.50 80 PRO A CA 1
ATOM 680 C C . PRO A 1 80 ? 1.548 -5.501 -3.760 1.00 89.50 80 PRO A C 1
ATOM 682 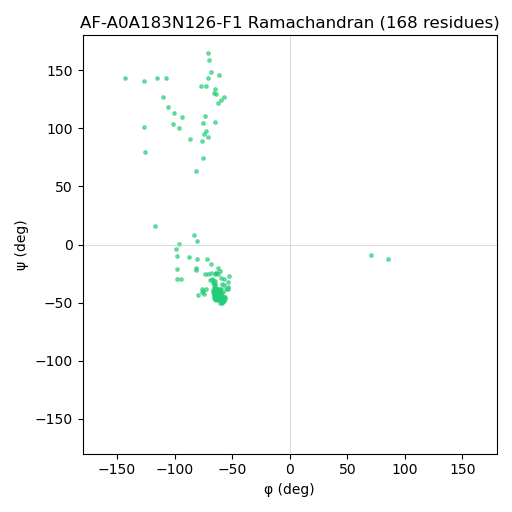O O . PRO A 1 80 ? 0.628 -4.808 -4.170 1.00 89.50 80 PRO A O 1
ATOM 685 N N . SER A 1 81 ? 2.011 -5.343 -2.517 1.00 87.06 81 SER A N 1
ATOM 686 C CA . SER A 1 81 ? 1.498 -4.319 -1.599 1.00 87.06 81 SER A CA 1
ATOM 687 C C . SER A 1 81 ? 2.080 -2.922 -1.848 1.00 87.06 81 SER A C 1
ATOM 689 O O . SER A 1 81 ? 1.854 -2.018 -1.042 1.00 87.06 81 SER A O 1
ATOM 691 N N . SER A 1 82 ? 2.925 -2.749 -2.868 1.00 88.69 82 SER A N 1
ATOM 692 C CA . SER A 1 82 ? 3.530 -1.458 -3.174 1.00 88.69 82 SER A CA 1
ATOM 693 C C . SER A 1 82 ? 2.495 -0.481 -3.726 1.00 88.69 82 SER A C 1
ATOM 695 O O . SER A 1 82 ? 1.469 -0.862 -4.282 1.00 88.69 82 SER A O 1
ATOM 697 N N . GLN A 1 83 ? 2.801 0.809 -3.623 1.00 86.62 83 GLN A N 1
ATOM 698 C CA . GLN A 1 83 ? 1.955 1.866 -4.174 1.00 86.62 83 GLN A CA 1
ATOM 699 C C . GLN A 1 83 ? 1.841 1.801 -5.705 1.00 86.62 83 GLN A C 1
ATOM 701 O O . GLN A 1 83 ? 0.882 2.325 -6.261 1.00 86.62 83 GLN A O 1
ATOM 706 N N . VAL A 1 84 ? 2.822 1.207 -6.390 1.00 87.25 84 VAL A N 1
ATOM 707 C CA . VAL A 1 84 ? 2.816 1.107 -7.855 1.00 87.25 84 VAL A CA 1
ATOM 708 C C . VAL A 1 84 ? 1.820 0.061 -8.324 1.00 87.25 84 VAL A C 1
ATOM 710 O O . VAL A 1 84 ? 1.080 0.313 -9.266 1.00 87.25 84 VAL A O 1
ATOM 713 N N . PHE A 1 85 ? 1.790 -1.083 -7.643 1.00 87.25 85 PHE A N 1
ATOM 714 C CA . PHE A 1 85 ? 0.875 -2.171 -7.956 1.00 87.25 85 PHE A CA 1
ATOM 715 C C . PHE A 1 85 ? -0.531 -1.915 -7.393 1.00 87.25 85 PHE A C 1
ATOM 717 O O . PHE A 1 85 ? -1.527 -2.118 -8.077 1.00 87.25 85 PHE A O 1
ATOM 724 N N . ALA A 1 86 ? -0.613 -1.432 -6.151 1.00 88.12 86 ALA A N 1
ATOM 725 C CA . ALA A 1 86 ? -1.858 -1.152 -5.443 1.00 88.12 86 ALA A CA 1
ATOM 726 C C . ALA A 1 86 ? -1.876 0.306 -4.936 1.00 88.12 86 ALA A C 1
ATOM 728 O O . ALA A 1 86 ? -1.606 0.571 -3.756 1.00 88.12 86 ALA A O 1
ATOM 729 N N . PRO A 1 87 ? -2.176 1.286 -5.811 1.00 89.75 87 PRO A N 1
ATOM 730 C CA . PRO A 1 87 ? -2.210 2.692 -5.427 1.00 89.75 87 PRO A CA 1
ATOM 731 C C . PRO A 1 87 ? -3.318 2.978 -4.405 1.00 89.75 87 PRO A C 1
ATOM 733 O O . PRO A 1 87 ? -4.471 2.573 -4.554 1.00 89.75 87 PRO A O 1
ATOM 736 N N . LEU A 1 88 ? -2.975 3.732 -3.356 1.00 89.00 88 LEU A N 1
ATOM 737 C CA . LEU A 1 88 ? -3.940 4.176 -2.348 1.00 89.00 88 LEU A CA 1
ATOM 738 C C . LEU A 1 88 ? -4.855 5.261 -2.917 1.00 89.00 88 LEU A C 1
ATOM 740 O O . LEU A 1 88 ? -4.383 6.242 -3.493 1.00 89.00 88 LEU A O 1
ATOM 744 N N . THR A 1 89 ? -6.153 5.161 -2.634 1.00 88.38 89 THR A N 1
ATOM 745 C CA . THR A 1 89 ? -7.162 6.073 -3.191 1.00 88.38 89 THR A CA 1
ATOM 746 C C . THR A 1 89 ? -6.940 7.540 -2.860 1.00 88.38 89 THR A C 1
ATOM 748 O O . THR A 1 89 ? -7.160 8.396 -3.714 1.00 88.38 89 THR A O 1
ATOM 751 N N . ARG A 1 90 ? -6.410 7.844 -1.668 1.00 88.31 90 ARG A N 1
ATOM 752 C CA . ARG 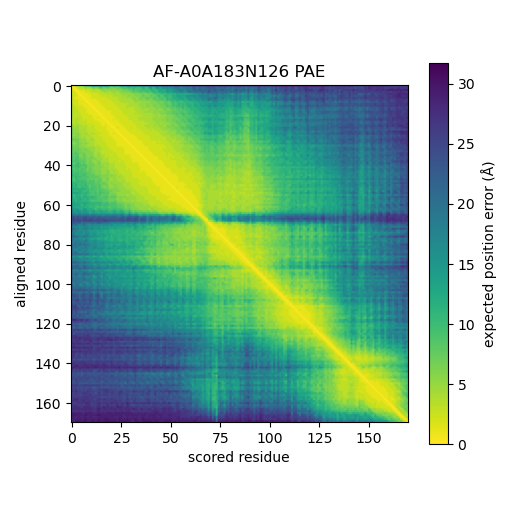A 1 90 ? -6.125 9.228 -1.259 1.00 88.31 90 ARG A CA 1
ATOM 753 C C . ARG A 1 90 ? -5.089 9.939 -2.141 1.00 88.31 90 ARG A C 1
ATOM 755 O O . ARG A 1 90 ? -4.992 11.156 -2.073 1.00 88.31 90 ARG A O 1
ATOM 762 N N . LEU A 1 91 ? -4.265 9.196 -2.884 1.00 86.00 91 LEU A N 1
ATOM 763 C CA . LEU A 1 91 ? -3.222 9.766 -3.741 1.00 86.00 91 LEU A CA 1
ATOM 764 C C . LEU A 1 91 ? -3.777 10.245 -5.085 1.00 86.00 91 LEU A C 1
ATOM 766 O O . LEU A 1 91 ? -3.128 11.042 -5.751 1.00 86.00 91 LEU A O 1
ATOM 770 N N . GLY A 1 92 ? -4.947 9.745 -5.498 1.00 82.56 92 GLY A N 1
ATOM 771 C CA . GLY A 1 92 ? -5.643 10.161 -6.719 1.00 82.56 92 GLY A CA 1
ATOM 772 C C . GLY A 1 92 ? -4.995 9.739 -8.045 1.00 82.56 92 GLY A C 1
ATOM 773 O O . GLY A 1 92 ? -5.629 9.875 -9.088 1.00 82.56 92 GLY A O 1
ATOM 774 N N . VAL A 1 93 ? -3.772 9.203 -8.031 1.00 81.75 93 VAL A N 1
ATOM 775 C CA . VAL A 1 93 ? -3.054 8.760 -9.234 1.00 81.75 93 VAL A CA 1
ATOM 776 C C . VAL A 1 93 ? -3.303 7.274 -9.467 1.00 81.75 93 VAL A C 1
ATOM 778 O O . VAL A 1 93 ? -2.800 6.429 -8.729 1.00 81.75 93 VAL A O 1
ATOM 781 N N . PHE A 1 94 ? -4.063 6.968 -10.516 1.00 86.31 94 PHE A N 1
ATOM 782 C CA . PHE A 1 94 ? -4.377 5.606 -10.938 1.00 86.31 94 PHE A CA 1
ATOM 783 C C . PHE A 1 94 ? -4.025 5.440 -12.418 1.00 86.31 94 PHE A C 1
ATOM 785 O O . PHE A 1 94 ? -4.802 5.898 -13.262 1.00 86.31 94 PHE A O 1
ATOM 792 N N . PRO A 1 95 ? -2.880 4.819 -12.751 1.00 82.19 95 PRO A N 1
ATOM 793 C CA . PRO A 1 95 ? -2.470 4.656 -14.147 1.00 82.19 95 PRO A CA 1
ATOM 794 C C . PRO A 1 95 ? -3.511 3.858 -14.947 1.00 82.19 95 PRO A C 1
ATOM 796 O O . PRO A 1 95 ? -3.878 4.239 -16.060 1.00 82.19 95 PRO A O 1
ATOM 799 N N . ASP A 1 96 ? -4.096 2.840 -14.319 1.00 85.75 96 ASP A N 1
ATOM 800 C CA . ASP A 1 96 ? -4.990 1.895 -14.992 1.00 85.75 96 ASP A CA 1
ATOM 801 C C . ASP A 1 96 ? -6.416 2.414 -15.178 1.00 85.75 96 ASP A C 1
ATOM 803 O O . ASP A 1 96 ? -7.175 1.859 -15.971 1.00 85.75 96 ASP A O 1
ATOM 807 N N . ARG A 1 97 ? -6.792 3.517 -14.514 1.00 87.44 97 ARG A N 1
ATOM 808 C CA . ARG A 1 97 ? -8.163 4.059 -14.556 1.00 87.44 97 ARG A CA 1
ATOM 809 C C . ARG A 1 97 ? -8.614 4.445 -15.964 1.00 87.44 97 ARG A C 1
ATOM 811 O O . ARG A 1 97 ? -9.807 4.543 -16.219 1.00 87.44 97 ARG A O 1
ATOM 818 N N . SER A 1 98 ? -7.671 4.699 -16.867 1.00 86.19 98 SER A N 1
ATOM 819 C CA . SER A 1 98 ? -7.972 5.071 -18.247 1.00 86.19 98 SER A CA 1
ATOM 820 C C . SER A 1 98 ? -7.473 4.092 -19.299 1.00 86.19 98 SER A C 1
ATOM 822 O O . SER A 1 98 ? -7.428 4.436 -20.479 1.00 86.19 98 SER A O 1
ATOM 824 N N . SER A 1 99 ? -7.129 2.878 -18.871 1.00 88.12 99 SER A N 1
ATOM 825 C CA . SER A 1 99 ? -6.713 1.782 -19.750 1.00 88.12 99 SER A CA 1
ATOM 826 C C . SER A 1 99 ? -7.732 1.508 -20.861 1.00 88.12 99 SER A C 1
ATOM 828 O O . SER A 1 99 ? -7.345 1.298 -22.007 1.00 88.12 99 SER A O 1
ATOM 830 N N . GLU A 1 100 ? -9.027 1.641 -20.565 1.00 87.75 100 GLU A N 1
ATOM 831 C CA . GLU A 1 100 ? -10.119 1.460 -21.528 1.00 87.75 100 GLU A CA 1
ATOM 832 C C . GLU A 1 100 ? -10.026 2.378 -22.754 1.00 87.75 100 GLU A C 1
ATOM 834 O O . GLU A 1 100 ? -10.423 1.978 -23.845 1.00 87.75 100 GLU A O 1
ATOM 839 N N . ARG A 1 101 ? -9.442 3.580 -22.621 1.00 87.69 101 ARG A N 1
ATOM 840 C CA . ARG A 1 101 ? -9.262 4.504 -23.759 1.00 87.69 101 ARG A CA 1
ATOM 841 C C . ARG A 1 101 ? -8.317 3.956 -24.823 1.00 87.69 101 ARG A C 1
ATOM 843 O O . ARG A 1 101 ? -8.412 4.349 -25.980 1.00 87.69 101 ARG A O 1
ATOM 850 N N . TYR A 1 102 ? -7.413 3.068 -24.428 1.00 87.50 102 TYR A N 1
ATOM 851 C CA . TYR A 1 102 ? -6.443 2.443 -25.319 1.00 87.50 102 TYR A CA 1
ATOM 852 C C . 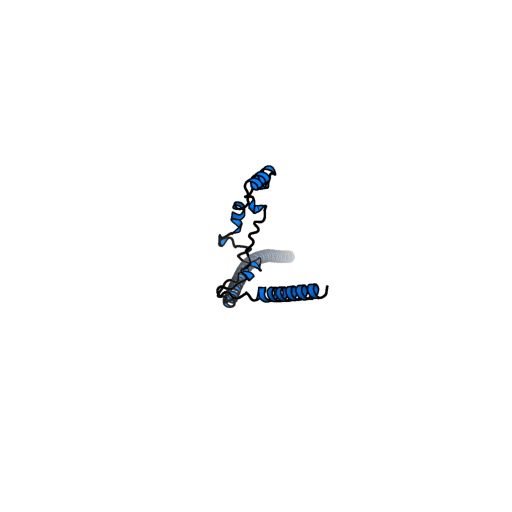TYR A 1 102 ? -6.909 1.075 -25.822 1.00 87.50 102 TYR A C 1
ATOM 854 O O . TYR A 1 102 ? -6.196 0.431 -26.588 1.00 87.50 102 TYR A O 1
ATOM 862 N N . VAL A 1 103 ? -8.099 0.619 -25.420 1.00 89.44 103 VAL A N 1
ATOM 863 C CA . VAL A 1 103 ? -8.681 -0.617 -25.942 1.00 89.44 103 VAL A CA 1
ATOM 864 C C . VAL A 1 103 ? -9.141 -0.358 -27.374 1.00 89.44 103 VAL A C 1
ATOM 866 O O . VAL A 1 103 ? -10.214 0.189 -27.627 1.00 89.44 103 VAL A O 1
ATOM 869 N N . VAL A 1 104 ? -8.302 -0.750 -28.330 1.00 87.62 104 VAL A N 1
ATOM 870 C CA . VAL A 1 104 ? -8.584 -0.595 -29.757 1.00 87.62 104 VAL A CA 1
ATOM 871 C C . VAL A 1 104 ? -9.613 -1.642 -30.183 1.00 87.62 104 VAL A C 1
ATOM 873 O O . VAL A 1 104 ? -9.292 -2.815 -30.355 1.00 87.62 104 VAL A O 1
ATOM 876 N N . LYS A 1 105 ? -10.864 -1.214 -30.375 1.00 86.69 105 LYS A N 1
ATOM 877 C CA . LYS A 1 105 ? -11.912 -2.015 -31.026 1.00 86.69 105 LYS A CA 1
ATOM 878 C C . LYS A 1 105 ? -12.065 -1.530 -32.459 1.00 86.69 105 LYS A C 1
ATOM 880 O O . LYS A 1 105 ? -12.627 -0.463 -32.688 1.00 86.69 105 LYS A O 1
ATOM 885 N N . ASN A 1 106 ? -11.541 -2.291 -33.415 1.00 86.31 106 ASN A N 1
ATOM 886 C CA . ASN A 1 106 ? -11.534 -1.896 -34.818 1.00 86.31 106 ASN A CA 1
ATOM 887 C C . ASN A 1 106 ? -12.155 -2.972 -35.713 1.00 86.31 106 ASN A C 1
ATOM 889 O O . ASN A 1 106 ? -11.901 -4.162 -35.527 1.00 86.31 106 ASN A O 1
ATOM 893 N N . ILE A 1 107 ? -12.914 -2.527 -36.716 1.00 85.75 107 ILE A N 1
ATOM 894 C CA . ILE A 1 107 ? -13.470 -3.357 -37.793 1.00 85.75 107 ILE A CA 1
ATOM 895 C C . ILE A 1 107 ? -12.341 -4.091 -38.527 1.00 85.75 107 ILE A C 1
ATOM 897 O O . ILE A 1 107 ? -12.495 -5.251 -38.906 1.00 85.75 107 ILE A O 1
ATOM 901 N N . TYR A 1 108 ? -11.179 -3.442 -38.652 1.00 87.75 108 TYR A N 1
ATOM 902 C CA . TYR A 1 108 ? -10.014 -4.021 -39.308 1.00 87.75 108 TYR A CA 1
ATOM 903 C C . TYR A 1 108 ? -9.439 -5.260 -38.615 1.00 87.75 108 TYR A C 1
ATOM 905 O O . TYR A 1 108 ? -8.801 -6.072 -39.272 1.00 87.75 108 TYR A O 1
ATOM 913 N N . SER A 1 109 ? -9.660 -5.425 -37.309 1.00 84.94 109 SER A N 1
ATOM 914 C CA . SER A 1 109 ? -9.185 -6.593 -36.554 1.00 84.94 109 SER A CA 1
ATOM 915 C C . SER A 1 109 ? -10.267 -7.656 -36.365 1.00 84.94 109 SER A C 1
ATOM 917 O O . SER A 1 109 ? -9.943 -8.807 -36.095 1.00 84.94 109 SER A O 1
ATOM 919 N N . SER A 1 110 ? -11.545 -7.283 -36.473 1.00 89.56 110 SER A N 1
ATOM 920 C CA . SER A 1 110 ? -12.673 -8.178 -36.201 1.00 89.56 110 SER A CA 1
ATOM 921 C C . SER A 1 110 ? -13.231 -8.872 -37.443 1.00 89.56 110 SER A C 1
ATOM 923 O O . SER A 1 110 ? -13.743 -9.984 -37.326 1.00 89.56 110 SER A O 1
ATOM 925 N N . ARG A 1 111 ? -13.144 -8.252 -38.629 1.00 93.06 111 ARG A N 1
ATOM 926 C CA . ARG A 1 111 ? -13.662 -8.809 -39.889 1.00 93.06 111 ARG A CA 1
ATOM 927 C C . ARG A 1 111 ? -12.531 -9.086 -40.873 1.00 93.06 111 ARG A C 1
ATOM 929 O O . ARG A 1 111 ? -11.612 -8.285 -41.015 1.00 93.06 111 ARG A O 1
ATOM 936 N N . TYR A 1 112 ? -12.661 -10.180 -41.622 1.00 92.69 112 TYR A N 1
ATOM 937 C CA . TYR A 1 112 ? -11.714 -10.555 -42.675 1.00 92.69 112 TYR A CA 1
ATOM 938 C C . TYR A 1 112 ? -11.528 -9.459 -43.737 1.00 92.69 112 TYR A C 1
ATOM 940 O O . TYR A 1 112 ? -10.402 -9.108 -44.068 1.00 92.69 112 TYR A O 1
ATOM 948 N N . GLU A 1 113 ? -12.621 -8.856 -44.214 1.00 94.19 113 GLU A N 1
ATOM 949 C CA . GLU A 1 113 ? -12.571 -7.727 -45.160 1.00 94.19 113 GLU A CA 1
ATOM 950 C C . GLU A 1 113 ? -11.726 -6.568 -44.620 1.00 94.19 113 GLU A C 1
ATOM 952 O O . GLU A 1 113 ? -10.961 -5.945 -45.350 1.00 94.19 113 GLU A O 1
ATOM 957 N N . GLY A 1 114 ? -11.820 -6.321 -43.314 1.00 93.38 114 GLY A N 1
ATOM 958 C CA . GLY A 1 114 ? -11.032 -5.311 -42.634 1.00 93.38 114 GLY A CA 1
ATOM 959 C C . GLY A 1 114 ? -9.532 -5.636 -42.628 1.00 93.38 114 GLY A C 1
ATOM 960 O O . GLY A 1 114 ? -8.714 -4.763 -42.917 1.00 93.38 114 GLY A O 1
ATOM 961 N N . LEU A 1 115 ? -9.163 -6.895 -42.391 1.00 91.00 115 LEU A N 1
ATOM 962 C CA . LEU A 1 115 ? -7.771 -7.343 -42.501 1.00 91.00 115 LEU A CA 1
ATOM 963 C C . LEU A 1 115 ? -7.234 -7.190 -43.928 1.00 91.00 115 LEU A C 1
ATOM 965 O O . LEU A 1 115 ? -6.118 -6.706 -44.104 1.00 91.00 115 LEU A O 1
ATOM 969 N N . LEU A 1 116 ? -8.042 -7.519 -44.939 1.00 92.88 116 LEU A N 1
ATOM 970 C CA . LEU A 1 116 ? -7.667 -7.351 -46.344 1.00 92.88 116 LEU A CA 1
ATOM 971 C C . LEU A 1 116 ? -7.407 -5.873 -46.679 1.00 92.88 116 LEU A C 1
ATOM 973 O O . LEU A 1 116 ? -6.407 -5.540 -47.310 1.00 92.88 116 LEU A O 1
ATOM 977 N N . THR A 1 117 ? -8.256 -4.955 -46.201 1.00 92.56 117 THR A N 1
ATOM 978 C CA . THR A 1 117 ? -8.014 -3.515 -46.401 1.00 92.56 117 THR A CA 1
ATOM 979 C C . THR A 1 117 ? -6.716 -3.048 -45.737 1.00 92.56 117 THR A C 1
ATOM 981 O O . THR A 1 117 ? -5.964 -2.288 -46.350 1.00 92.56 117 THR A O 1
ATOM 984 N N . LEU A 1 118 ? -6.386 -3.556 -44.541 1.00 91.25 118 LEU A N 1
ATOM 985 C CA . LEU A 1 118 ? -5.102 -3.263 -43.900 1.00 91.25 118 LEU A CA 1
ATOM 986 C C . LEU A 1 118 ? -3.927 -3.783 -44.723 1.00 91.25 118 LEU A C 1
ATOM 988 O O . LEU A 1 118 ? -2.967 -3.044 -44.931 1.00 91.25 118 LEU A O 1
ATOM 992 N N . GLU A 1 119 ? -4.016 -5.013 -45.223 1.00 89.69 119 GLU A N 1
ATOM 993 C CA . GLU A 1 119 ? -2.985 -5.613 -46.067 1.00 89.69 119 GLU A CA 1
ATOM 994 C C . GLU A 1 119 ? -2.704 -4.750 -47.301 1.00 89.69 119 GLU A C 1
ATOM 996 O O . GLU A 1 119 ? -1.553 -4.420 -47.578 1.00 89.69 119 GLU A O 1
ATOM 1001 N N . THR A 1 120 ? -3.757 -4.296 -47.987 1.00 91.19 120 THR A N 1
ATOM 1002 C CA . THR A 1 120 ? -3.611 -3.431 -49.167 1.00 91.19 120 THR A CA 1
ATOM 1003 C C . THR A 1 120 ? -3.070 -2.037 -48.840 1.00 91.19 120 THR A C 1
ATOM 1005 O O . THR A 1 120 ? -2.387 -1.438 -49.670 1.00 91.19 120 THR A O 1
ATOM 1008 N N . SER A 1 121 ? -3.346 -1.516 -47.638 1.00 91.00 121 SER A N 1
ATOM 1009 C CA . SER A 1 121 ? -2.850 -0.207 -47.193 1.00 91.00 121 SER A CA 1
ATOM 1010 C C . SER A 1 121 ? -1.358 -0.221 -46.844 1.00 91.00 121 SER A C 1
ATOM 1012 O O . SER A 1 121 ? -0.691 0.817 -46.900 1.00 91.00 121 SER A O 1
ATOM 1014 N N . LEU A 1 122 ? -0.826 -1.392 -46.478 1.00 91.69 122 LEU A N 1
ATOM 1015 C CA . LEU A 1 122 ? 0.570 -1.547 -46.110 1.00 91.69 122 LEU A CA 1
ATOM 1016 C C . LEU A 1 122 ? 1.453 -1.569 -47.365 1.00 91.69 122 LEU A C 1
ATOM 1018 O O . LEU A 1 122 ? 1.161 -2.241 -48.356 1.00 91.69 122 LEU A O 1
ATOM 1022 N N . PRO A 1 123 ? 2.585 -0.855 -47.348 1.00 91.44 123 PRO A N 1
ATOM 1023 C CA . PRO A 1 123 ? 3.485 -0.831 -48.487 1.00 91.44 123 PRO A CA 1
ATOM 1024 C C . PRO A 1 123 ? 4.151 -2.197 -48.690 1.00 91.44 123 PRO A C 1
ATOM 1026 O O . PRO A 1 123 ? 4.493 -2.890 -47.734 1.00 91.44 123 PRO A O 1
ATOM 1029 N N . ARG A 1 124 ? 4.447 -2.547 -49.949 1.00 84.00 124 ARG A N 1
ATOM 1030 C CA . ARG A 1 124 ? 5.021 -3.857 -50.332 1.00 84.00 124 ARG A CA 1
ATOM 1031 C C . ARG A 1 124 ? 6.287 -4.262 -49.562 1.00 84.00 124 ARG A C 1
ATOM 1033 O O . ARG A 1 124 ? 6.538 -5.450 -49.400 1.00 84.00 124 ARG A O 1
ATOM 1040 N N . PHE A 1 125 ? 7.072 -3.302 -49.060 1.00 86.19 125 PHE A N 1
ATOM 1041 C CA . PHE A 1 125 ? 8.272 -3.590 -48.261 1.00 86.19 125 PHE A CA 1
ATOM 1042 C C . PHE A 1 125 ? 7.972 -4.192 -46.881 1.00 86.19 125 PHE A C 1
ATOM 1044 O O . PHE A 1 125 ? 8.883 -4.715 -46.250 1.00 86.19 125 PHE A O 1
ATOM 1051 N N . ALA A 1 126 ? 6.736 -4.084 -46.390 1.00 87.25 126 ALA A N 1
ATOM 1052 C CA . ALA A 1 126 ? 6.316 -4.756 -45.166 1.00 87.25 126 ALA A CA 1
ATOM 1053 C C . ALA A 1 126 ? 6.234 -6.280 -45.368 1.00 87.25 126 ALA A C 1
ATOM 1055 O O . ALA A 1 126 ? 6.499 -7.032 -44.436 1.00 87.25 126 ALA A O 1
ATOM 1056 N N . PHE A 1 127 ? 5.923 -6.725 -46.591 1.00 85.19 127 PHE A N 1
ATOM 1057 C CA . PHE A 1 127 ? 5.771 -8.139 -46.949 1.00 85.19 127 PHE A CA 1
ATOM 1058 C C . PHE A 1 127 ? 7.021 -8.730 -47.603 1.00 85.19 127 PHE A C 1
ATOM 1060 O O . PHE A 1 127 ? 7.285 -9.922 -47.479 1.00 85.19 127 PHE A O 1
ATOM 1067 N N . GLN A 1 128 ? 7.796 -7.906 -48.311 1.00 84.62 128 GLN A N 1
ATOM 1068 C CA . GLN A 1 128 ? 9.004 -8.336 -49.007 1.00 84.62 128 GLN A CA 1
ATOM 1069 C C . GLN A 1 128 ? 10.253 -7.769 -48.325 1.00 84.62 128 GLN A C 1
ATOM 1071 O O . GLN A 1 128 ? 10.358 -6.545 -48.173 1.00 84.62 128 GLN A O 1
ATOM 1076 N N . PRO A 1 129 ? 11.236 -8.614 -47.961 1.00 82.50 129 PRO A N 1
ATOM 1077 C CA . PRO A 1 129 ? 12.464 -8.137 -47.350 1.00 82.50 129 PRO A CA 1
ATOM 1078 C C . PRO A 1 129 ? 13.210 -7.229 -48.328 1.00 82.50 129 PRO A C 1
ATOM 1080 O O . PRO A 1 129 ? 13.601 -7.629 -49.425 1.00 82.50 129 PRO A O 1
ATOM 1083 N N . ARG A 1 130 ? 13.458 -5.983 -47.916 1.00 80.56 130 ARG A N 1
ATOM 1084 C CA . ARG A 1 130 ? 14.390 -5.098 -48.619 1.00 80.56 130 ARG A CA 1
ATOM 1085 C C . ARG A 1 130 ? 15.813 -5.520 -48.282 1.00 80.56 130 ARG A C 1
ATOM 1087 O O . ARG A 1 130 ? 16.410 -5.007 -47.338 1.00 80.56 130 ARG A O 1
ATOM 1094 N N . ILE A 1 131 ? 16.361 -6.436 -49.073 1.00 81.88 131 ILE A N 1
ATOM 1095 C CA . ILE A 1 131 ? 17.767 -6.823 -48.970 1.00 81.88 131 ILE A CA 1
ATOM 1096 C C . ILE A 1 131 ? 18.615 -5.654 -49.482 1.00 81.88 131 ILE A C 1
ATOM 1098 O O . ILE A 1 131 ? 18.870 -5.503 -50.674 1.00 81.88 131 ILE A O 1
ATOM 1102 N N . ARG A 1 132 ? 19.030 -4.781 -48.562 1.00 79.62 132 ARG A N 1
ATOM 1103 C CA . ARG A 1 132 ? 20.070 -3.786 -48.826 1.00 79.62 132 ARG A CA 1
ATOM 1104 C C . ARG A 1 132 ? 21.410 -4.444 -48.556 1.00 79.62 132 ARG A C 1
ATOM 1106 O O . ARG A 1 132 ? 21.891 -4.423 -47.425 1.00 79.62 132 ARG A O 1
ATOM 1113 N N . LEU A 1 133 ? 21.995 -5.039 -49.590 1.00 82.38 133 LEU A N 1
ATOM 1114 C CA . LEU A 1 133 ? 23.368 -5.519 -49.518 1.00 82.38 133 LEU A CA 1
ATOM 1115 C C . LEU A 1 133 ? 24.279 -4.302 -49.342 1.00 82.38 133 LEU A C 1
ATOM 1117 O O . LEU A 1 133 ? 24.476 -3.512 -50.263 1.00 82.38 133 LEU A O 1
ATOM 1121 N N . GLN A 1 134 ? 24.793 -4.122 -48.127 1.00 81.25 134 GLN A N 1
ATOM 1122 C CA . GLN A 1 134 ? 25.926 -3.236 -47.916 1.00 81.25 134 GLN A CA 1
ATOM 1123 C C . GLN A 1 134 ? 27.139 -3.966 -48.467 1.00 81.25 134 GLN A C 1
ATOM 1125 O O . GLN A 1 134 ? 27.547 -4.989 -47.915 1.00 81.25 134 GLN A O 1
ATOM 1130 N N . LEU A 1 135 ? 27.689 -3.465 -49.571 1.00 80.31 135 LEU A N 1
ATOM 1131 C CA . LEU A 1 135 ? 28.936 -4.001 -50.094 1.00 80.31 135 LEU A CA 1
ATOM 1132 C C . LEU A 1 135 ? 30.001 -3.888 -48.990 1.00 80.31 135 LEU A C 1
ATOM 1134 O O . LEU A 1 135 ? 30.168 -2.801 -48.415 1.00 80.31 135 LEU A O 1
ATOM 1138 N N . PRO A 1 136 ? 30.686 -4.991 -48.641 1.00 83.38 136 PRO A N 1
ATOM 1139 C CA . PRO A 1 136 ? 31.681 -4.967 -47.588 1.00 83.38 136 PRO A CA 1
ATOM 1140 C C . PRO A 1 136 ? 32.782 -3.978 -47.960 1.00 83.38 136 PRO A C 1
ATOM 1142 O O . PRO A 1 136 ? 33.407 -4.062 -49.016 1.00 83.38 136 PRO A O 1
ATOM 1145 N N . LYS A 1 137 ? 33.033 -3.012 -47.075 1.00 84.62 137 LYS A N 1
ATOM 1146 C CA . LYS A 1 137 ? 34.171 -2.102 -47.220 1.00 84.62 137 LYS A CA 1
ATOM 1147 C C . LYS A 1 137 ? 35.440 -2.870 -46.858 1.00 84.62 137 LYS A C 1
ATOM 1149 O O . LYS A 1 137 ? 35.765 -2.967 -45.672 1.00 84.62 137 LYS A O 1
ATOM 1154 N N . LEU A 1 138 ? 36.106 -3.417 -47.876 1.00 84.88 138 LEU A N 1
ATOM 1155 C CA . LEU A 1 138 ? 37.320 -4.235 -47.749 1.00 84.88 138 LEU A CA 1
ATOM 1156 C C . LEU A 1 138 ? 38.510 -3.432 -47.209 1.00 84.88 138 LEU A C 1
ATOM 1158 O O . LEU A 1 138 ? 39.325 -3.950 -46.445 1.00 84.88 138 LEU A O 1
ATOM 1162 N N . HIS A 1 139 ? 38.567 -2.148 -47.564 1.00 88.94 139 HIS A N 1
ATOM 1163 C CA . HIS A 1 139 ? 39.671 -1.261 -47.228 1.00 88.94 139 HIS A CA 1
ATOM 1164 C C . HIS A 1 139 ? 39.288 -0.246 -46.147 1.00 88.94 139 HIS A C 1
ATOM 1166 O O . HIS A 1 139 ? 38.159 0.255 -46.081 1.00 88.94 139 HIS A O 1
ATOM 1172 N N . THR A 1 140 ? 40.251 0.045 -45.280 1.00 88.31 140 THR A N 1
ATOM 1173 C CA . THR A 1 140 ? 40.234 1.167 -44.337 1.00 88.31 140 THR A CA 1
ATOM 1174 C C . THR A 1 140 ? 40.407 2.482 -45.108 1.00 88.31 140 THR A C 1
ATOM 1176 O O . THR A 1 140 ? 40.804 2.471 -46.271 1.00 88.31 140 THR A O 1
ATOM 1179 N N . LYS A 1 141 ? 40.116 3.630 -44.480 1.00 87.50 141 LYS A N 1
ATOM 1180 C CA . LYS A 1 141 ? 40.305 4.960 -45.096 1.00 87.50 141 LYS A CA 1
ATOM 1181 C C . LYS A 1 141 ? 41.731 5.169 -45.621 1.00 87.50 141 LYS A C 1
ATOM 1183 O O . LYS A 1 141 ? 41.905 5.797 -46.655 1.00 87.50 141 LYS A O 1
ATOM 1188 N N . ASP A 1 142 ? 42.703 4.560 -44.949 1.00 85.81 142 ASP A N 1
ATOM 1189 C CA . ASP A 1 142 ? 44.129 4.610 -45.285 1.00 85.81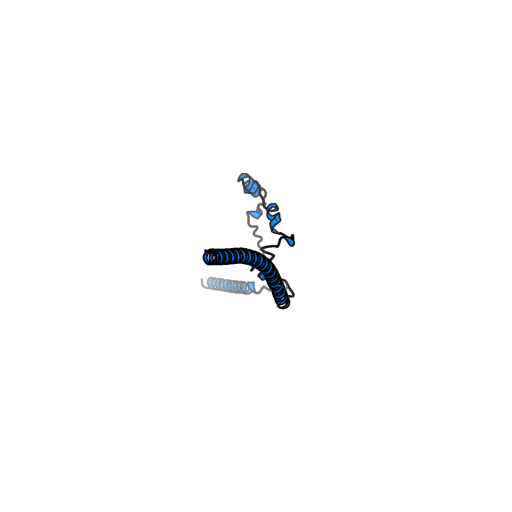 142 ASP A CA 1
ATOM 1190 C C . ASP A 1 142 ? 44.532 3.593 -46.379 1.00 85.81 142 ASP A C 1
ATOM 1192 O O . ASP A 1 142 ? 45.712 3.369 -46.622 1.00 85.81 142 ASP A O 1
ATOM 1196 N N . GLY A 1 143 ? 43.567 2.911 -47.010 1.00 86.12 143 GLY A N 1
ATOM 1197 C CA . GLY A 1 143 ? 43.786 1.962 -48.110 1.00 86.12 143 GLY A CA 1
ATOM 1198 C C . GLY A 1 143 ? 44.136 0.526 -47.692 1.00 86.12 143 GLY A C 1
ATOM 1199 O O . GLY A 1 143 ? 44.060 -0.391 -48.510 1.00 86.12 143 GLY A O 1
ATOM 1200 N N . PHE A 1 144 ? 44.458 0.274 -46.422 1.00 86.94 144 PHE A N 1
ATOM 1201 C CA . PHE A 1 144 ? 44.799 -1.075 -45.948 1.00 86.94 144 PHE A CA 1
ATOM 1202 C C . PHE A 1 144 ? 43.594 -2.020 -45.890 1.00 86.94 144 PHE A C 1
ATOM 1204 O O . PHE A 1 144 ? 42.504 -1.619 -45.481 1.00 86.94 144 PHE A O 1
ATOM 1211 N N . LEU A 1 145 ? 43.807 -3.302 -46.211 1.00 90.25 145 LEU A N 1
ATOM 1212 C CA . LEU A 1 145 ? 42.797 -4.349 -46.026 1.00 90.25 145 LEU A CA 1
ATOM 1213 C C . LEU A 1 145 ? 42.472 -4.537 -44.542 1.00 90.25 145 LEU A C 1
ATOM 1215 O O . LEU A 1 145 ? 43.370 -4.719 -43.704 1.00 90.25 145 LEU A O 1
ATOM 1219 N N . LYS A 1 146 ? 41.176 -4.529 -44.218 1.00 88.81 146 LYS A N 1
ATOM 1220 C CA . LYS A 1 146 ? 40.716 -4.802 -42.855 1.00 88.81 146 LYS A CA 1
ATOM 1221 C C . LYS A 1 146 ? 41.122 -6.209 -42.432 1.00 88.81 146 LYS A C 1
ATOM 1223 O O . LYS A 1 146 ? 41.128 -7.142 -43.232 1.00 88.81 146 LYS A O 1
ATOM 1228 N N . ARG A 1 147 ? 41.428 -6.354 -41.141 1.00 87.25 147 ARG A N 1
ATOM 1229 C CA . ARG A 1 147 ? 41.943 -7.597 -40.549 1.00 87.25 147 ARG A CA 1
ATOM 1230 C C . ARG A 1 147 ? 41.056 -8.811 -40.843 1.00 87.25 147 ARG A C 1
ATOM 1232 O O . ARG A 1 147 ? 41.586 -9.873 -41.134 1.00 87.25 147 ARG A O 1
ATOM 1239 N N . GLU A 1 148 ? 39.741 -8.618 -40.829 1.00 84.69 148 GLU A N 1
ATOM 1240 C CA . GLU A 1 148 ? 38.728 -9.650 -41.090 1.00 84.69 148 GLU A CA 1
ATOM 1241 C C . GLU A 1 148 ? 38.853 -10.293 -42.487 1.00 84.69 148 GLU A C 1
ATOM 1243 O O . GLU A 1 148 ? 38.543 -11.470 -42.635 1.00 84.69 148 GLU A O 1
ATOM 1248 N N . TYR A 1 149 ? 39.372 -9.571 -43.492 1.00 90.50 149 TYR A N 1
ATOM 1249 C CA . TYR A 1 149 ? 39.511 -10.066 -44.873 1.00 90.50 149 TYR A CA 1
ATOM 1250 C C . TYR A 1 149 ? 40.922 -10.569 -45.217 1.00 90.50 149 TYR A C 1
ATOM 1252 O O . TYR A 1 149 ? 41.138 -11.074 -46.315 1.00 90.50 149 TYR A O 1
ATOM 1260 N N . ARG A 1 150 ? 41.900 -10.453 -44.305 1.00 89.75 150 ARG A N 1
ATOM 1261 C CA . ARG A 1 150 ? 43.289 -10.876 -44.581 1.00 89.75 150 ARG A CA 1
ATOM 1262 C C . ARG A 1 150 ? 43.390 -12.376 -44.814 1.00 89.75 150 ARG A C 1
ATOM 1264 O O . ARG A 1 150 ? 43.995 -12.792 -45.788 1.00 89.75 150 ARG A O 1
ATOM 1271 N N . HIS A 1 151 ? 42.706 -13.156 -43.983 1.00 89.62 151 HIS A N 1
ATOM 1272 C CA . HIS A 1 151 ? 42.714 -14.609 -44.103 1.00 89.62 151 HIS A CA 1
ATOM 1273 C C . HIS A 1 151 ? 42.046 -15.092 -45.398 1.00 89.62 151 HIS A C 1
ATOM 1275 O O . HIS A 1 151 ? 42.522 -16.023 -46.031 1.00 89.62 151 HIS A O 1
ATOM 1281 N N . GLN A 1 152 ? 40.976 -14.422 -45.843 1.00 89.19 152 GLN A N 1
ATOM 1282 C CA . GLN A 1 152 ? 40.353 -14.727 -47.136 1.00 89.19 152 GLN A CA 1
ATOM 1283 C C . GLN A 1 152 ? 41.294 -14.428 -48.305 1.00 89.19 152 GLN A C 1
ATOM 1285 O O . GLN A 1 152 ? 41.327 -15.186 -49.268 1.00 89.19 152 GLN A O 1
ATOM 1290 N N . LYS A 1 153 ? 42.082 -13.351 -48.209 1.00 91.56 153 LYS A N 1
ATOM 1291 C CA . LYS A 1 153 ? 43.111 -13.035 -49.199 1.00 91.56 153 LYS A CA 1
ATOM 1292 C C . LYS A 1 153 ? 44.233 -14.078 -49.205 1.00 91.56 153 LYS A C 1
ATOM 1294 O O . LYS A 1 153 ? 44.589 -14.547 -50.274 1.00 91.56 153 LYS A O 1
ATOM 1299 N N . GLU A 1 154 ? 44.734 -14.474 -48.037 1.00 91.50 154 GLU A N 1
ATOM 1300 C CA . GLU A 1 154 ? 45.741 -15.540 -47.906 1.00 91.50 154 GLU A CA 1
ATOM 1301 C C . GLU A 1 154 ? 45.228 -16.863 -48.496 1.00 91.50 154 GLU A C 1
ATOM 1303 O O . GLU A 1 154 ? 45.929 -17.517 -49.260 1.00 91.50 154 GLU A O 1
ATOM 1308 N N . LEU A 1 155 ? 43.979 -17.238 -48.201 1.00 92.50 155 LEU A N 1
ATOM 1309 C CA . LEU A 1 155 ? 43.346 -18.425 -48.781 1.00 92.50 155 LEU A CA 1
ATOM 1310 C C . LEU A 1 155 ? 43.205 -18.327 -50.304 1.00 92.50 155 LEU A C 1
ATOM 1312 O O . LEU A 1 155 ? 43.423 -19.326 -50.982 1.00 92.50 155 LEU A O 1
ATOM 1316 N N . ALA A 1 156 ? 42.861 -17.153 -50.843 1.00 92.25 156 ALA A N 1
ATOM 1317 C CA . ALA A 1 156 ? 42.794 -16.934 -52.287 1.00 92.25 156 ALA A CA 1
ATOM 1318 C C . ALA A 1 156 ? 44.177 -17.078 -52.944 1.00 92.25 156 ALA A C 1
ATOM 1320 O O . ALA A 1 156 ? 44.312 -17.798 -53.927 1.00 92.25 156 ALA A O 1
ATOM 1321 N N . GLU A 1 157 ? 45.215 -16.483 -52.350 1.00 91.06 157 GLU A N 1
ATOM 1322 C CA . GLU A 1 157 ? 46.600 -16.615 -52.821 1.00 91.06 157 GLU A CA 1
ATOM 1323 C C . GLU A 1 157 ? 47.068 -18.080 -52.802 1.00 91.06 157 GLU A C 1
ATOM 1325 O O . GLU A 1 157 ? 47.668 -18.558 -53.764 1.00 91.06 157 GLU A O 1
ATOM 1330 N N . LEU A 1 158 ? 46.751 -18.828 -51.740 1.00 91.88 158 LEU A N 1
ATOM 1331 C CA . LEU A 1 158 ? 47.070 -20.256 -51.648 1.00 91.88 158 LEU A CA 1
ATOM 1332 C C . LEU A 1 158 ? 46.287 -21.099 -52.662 1.00 91.88 158 LEU A C 1
ATOM 1334 O O . LEU A 1 158 ? 46.849 -22.016 -53.263 1.00 91.88 158 LEU A O 1
ATOM 1338 N N . HIS A 1 159 ? 45.00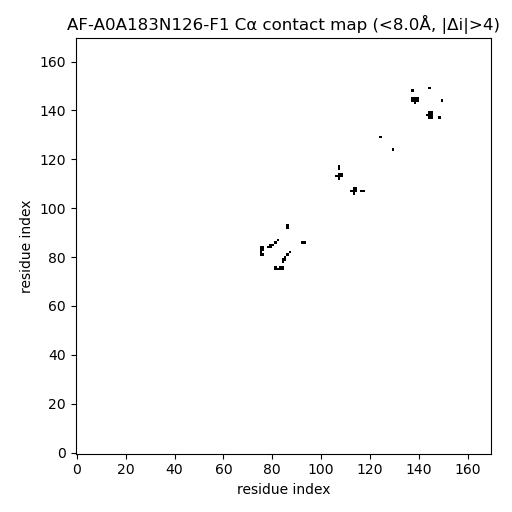4 -20.797 -52.865 1.00 91.62 159 HIS A N 1
ATOM 1339 C CA . HIS A 1 159 ? 44.168 -21.463 -53.858 1.00 91.62 159 HIS A CA 1
ATOM 1340 C C . HIS A 1 159 ? 44.720 -21.269 -55.275 1.00 91.62 159 HIS A C 1
ATOM 1342 O O . HIS A 1 159 ? 44.834 -22.241 -56.021 1.00 91.62 159 HIS A O 1
ATOM 1348 N N . ASP A 1 160 ? 45.133 -20.049 -55.623 1.00 89.44 160 ASP A N 1
ATOM 1349 C CA . ASP A 1 160 ? 45.728 -19.752 -56.925 1.00 89.44 160 ASP A CA 1
ATOM 1350 C C . ASP A 1 160 ? 47.025 -20.541 -57.133 1.00 89.44 160 ASP A C 1
ATOM 1352 O O . ASP A 1 160 ? 47.208 -21.180 -58.169 1.00 89.44 160 ASP A O 1
ATOM 1356 N N . VAL A 1 161 ? 47.902 -20.586 -56.125 1.00 88.94 161 VAL A N 1
ATOM 1357 C CA . VAL A 1 161 ? 49.136 -21.387 -56.178 1.00 88.94 161 VAL A CA 1
ATOM 1358 C C . VAL A 1 161 ? 48.832 -22.873 -56.387 1.00 88.94 161 VAL A C 1
ATOM 1360 O O . VAL A 1 161 ? 49.468 -23.501 -57.233 1.00 88.94 161 VAL A O 1
ATOM 1363 N N . CYS A 1 162 ? 47.845 -23.429 -55.681 1.00 81.50 162 CYS A N 1
ATOM 1364 C CA . CYS A 1 162 ? 47.410 -24.817 -55.863 1.00 81.50 162 CYS A CA 1
ATOM 1365 C C . CYS A 1 162 ? 46.844 -25.092 -57.263 1.00 81.50 162 CYS A C 1
ATOM 1367 O O . CYS A 1 162 ? 47.096 -26.154 -57.830 1.00 81.50 162 CYS A O 1
ATOM 1369 N N . LEU A 1 163 ? 46.098 -24.155 -57.853 1.00 81.94 163 LEU A N 1
ATOM 1370 C CA . LEU A 1 163 ? 45.627 -24.293 -59.232 1.00 81.94 163 LEU A CA 1
ATOM 1371 C C . LEU A 1 163 ? 46.796 -24.293 -60.222 1.00 81.94 163 LEU A C 1
ATOM 1373 O O . LEU A 1 163 ? 46.850 -25.141 -61.111 1.00 81.94 163 LEU A O 1
ATOM 1377 N N . PHE A 1 164 ? 47.765 -23.392 -60.048 1.00 75.00 164 PHE A N 1
ATOM 1378 C CA . PHE A 1 164 ? 48.944 -23.331 -60.912 1.00 75.00 164 PHE A CA 1
ATOM 1379 C C . PHE A 1 164 ? 49.839 -24.568 -60.805 1.00 75.00 164 PHE A C 1
ATOM 1381 O O . PHE A 1 164 ? 50.449 -24.957 -61.801 1.00 75.00 164 PHE A O 1
ATOM 1388 N N . THR A 1 165 ? 49.945 -25.189 -59.631 1.00 71.25 165 THR A N 1
ATOM 1389 C CA . THR A 1 165 ? 50.704 -26.436 -59.472 1.00 71.25 165 THR A CA 1
ATOM 1390 C C . THR A 1 165 ? 49.940 -27.633 -60.028 1.00 71.25 165 THR A C 1
ATOM 1392 O O . THR A 1 165 ? 50.542 -28.426 -60.742 1.00 71.25 165 THR A O 1
ATOM 1395 N N . CYS A 1 166 ? 48.625 -27.731 -59.819 1.00 58.34 166 CYS A N 1
ATOM 1396 C CA . CYS A 1 166 ? 47.799 -28.787 -60.415 1.00 58.34 166 CYS A CA 1
ATOM 1397 C C . CYS A 1 166 ? 47.786 -28.747 -61.952 1.00 58.34 166 CYS A C 1
ATOM 1399 O O . CYS A 1 166 ? 47.884 -29.797 -62.577 1.00 58.34 166 CYS A O 1
ATOM 1401 N N . ILE A 1 167 ? 47.737 -27.562 -62.572 1.00 59.53 167 ILE A N 1
ATOM 1402 C CA . ILE A 1 167 ? 47.803 -27.411 -64.041 1.00 59.53 167 ILE A CA 1
ATOM 1403 C C . ILE A 1 167 ? 49.188 -27.786 -64.598 1.00 59.53 167 ILE A C 1
ATOM 1405 O O . ILE A 1 167 ? 49.294 -28.160 -65.756 1.00 59.53 167 ILE A O 1
ATOM 1409 N N . LYS A 1 168 ? 50.255 -27.703 -63.793 1.00 55.53 168 LYS A N 1
ATOM 1410 C CA . LYS A 1 168 ? 51.620 -28.097 -64.192 1.00 55.53 168 LYS A CA 1
ATOM 1411 C C . LYS A 1 168 ? 51.933 -29.581 -63.970 1.00 55.53 168 LYS A C 1
ATOM 1413 O O . LYS A 1 168 ? 52.996 -30.030 -64.385 1.00 55.53 168 LYS A O 1
ATOM 1418 N N . ILE A 1 169 ? 51.066 -30.304 -63.260 1.00 53.47 169 ILE A N 1
ATOM 1419 C CA . ILE A 1 169 ? 51.229 -31.731 -62.937 1.00 53.47 169 ILE A CA 1
ATOM 1420 C C . ILE A 1 169 ? 50.434 -32.625 -63.917 1.00 53.47 169 ILE A C 1
ATOM 1422 O O . ILE A 1 169 ? 50.646 -33.837 -63.935 1.00 53.47 169 ILE A O 1
ATOM 1426 N N . VAL A 1 170 ? 49.577 -32.039 -64.763 1.00 45.22 170 VAL A N 1
ATOM 1427 C CA . VAL A 1 170 ? 48.928 -32.688 -65.923 1.00 45.22 170 VAL A CA 1
ATOM 1428 C C . VAL A 1 170 ? 49.680 -32.319 -67.195 1.00 45.22 170 VAL A C 1
ATOM 1430 O O . VAL A 1 170 ? 49.906 -33.231 -68.018 1.00 45.22 170 VAL A O 1
#

Solvent-accessible surface area (backbone atoms only — not comparable to full-atom values): 10270 Å² total; per-residue (Å²): 119,65,67,63,53,51,54,53,51,54,52,51,50,53,53,49,50,52,52,49,49,56,53,51,49,54,54,49,54,50,53,48,50,55,51,50,52,55,50,48,53,53,52,50,53,52,49,53,52,50,56,52,51,51,53,52,52,52,50,52,53,49,54,68,69,60,78,66,96,67,88,58,67,66,63,36,73,71,34,73,86,22,61,80,69,48,52,59,75,96,72,74,70,60,84,69,80,57,49,72,80,70,61,83,86,51,64,46,80,74,37,70,70,29,41,53,53,52,58,70,72,49,60,69,66,80,81,41,85,79,81,74,79,73,76,80,77,56,50,45,98,87,64,48,71,39,75,88,52,47,62,58,49,53,51,48,56,52,50,52,52,52,50,59,50,55,66,72,73,107